Protein AF-A0A9D6FZ72-F1 (afdb_monomer)

Nearest PDB structures (foldseek):
  6lii-assembly2_D  TM=7.973E-01  e=1.885E-02  Homo sapiens
  6lii-assembly2_C  TM=7.892E-01  e=1.735E-02  Homo sapiens
  6lii-assembly1_B  TM=7.952E-01  e=1.735E-02  Homo sapiens
  7eql-assembly1_A-2  TM=6.757E-01  e=6.508E-02  Mentha x piperita
  4mkr-assembly2_C  TM=7.455E-01  e=2.441E-01  Zingiber officinale

Mean predicted aligned error: 3.18 Å

Solvent-accessible surface area (backbone atoms only — not comparable to full-atom values): 2898 Å² total; per-residue (Å²): 136,59,68,70,57,56,33,39,77,70,65,77,43,80,85,54,73,57,49,75,40,51,54,94,40,49,71,57,54,50,48,44,46,73,72,65,71,61,51,72,40,77,47,70,46,131

Secondary structure (DSSP, 8-state):
--HHHHHHHTTS----EEEEEEGGGHHHHHHHHHTT---SEEEEE-

Radius of gyration: 13.0 Å; Cα contacts (8 Å, |Δi|>4): 45; chains: 1; bounding box: 27×16×35 Å

Sequence (46 aa):
MNVLRDMVEAGKVTPVVGKTFPLAEAAQAIRYLADGQAVGKIVLTV

Foldseek 3Di:
DPVVVVCVVVVVDDFDEDEEEEPVCVVVLVVCVVVVVDDTDYYYDD

pLDDT: mean 95.24, std 5.5, range [61.47, 98.38]

Structure (mmCIF, N/CA/C/O backbone):
data_AF-A0A9D6FZ72-F1
#
_entry.id   AF-A0A9D6FZ72-F1
#
loop_
_atom_site.group_PDB
_atom_site.id
_atom_site.type_symbol
_atom_site.label_atom_i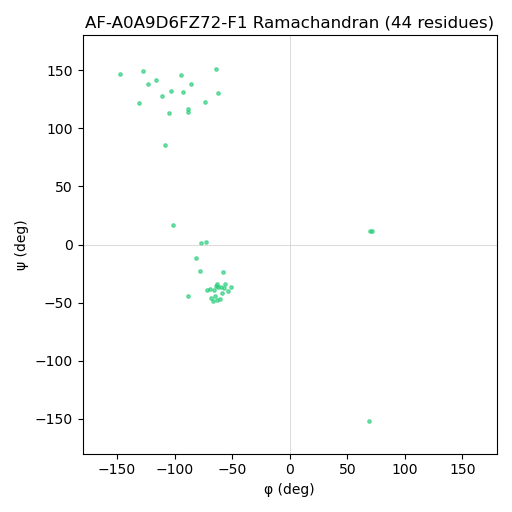d
_atom_site.label_alt_id
_atom_site.label_comp_id
_atom_site.label_asym_id
_atom_site.label_entity_id
_atom_site.label_seq_id
_atom_site.pdbx_PDB_ins_code
_atom_site.Cartn_x
_atom_site.Cartn_y
_atom_site.Cartn_z
_atom_site.occupancy
_atom_site.B_iso_or_equiv
_atom_site.auth_seq_id
_atom_site.auth_comp_id
_atom_site.auth_asym_id
_atom_site.auth_atom_id
_atom_site.pdbx_PDB_model_num
ATOM 1 N N . MET A 1 1 ? 0.515 7.446 -22.058 1.00 61.47 1 MET A N 1
ATOM 2 C CA . MET A 1 1 ? 1.790 6.860 -21.595 1.00 61.47 1 MET A CA 1
ATOM 3 C C . MET A 1 1 ? 1.848 7.026 -20.087 1.00 61.47 1 MET A C 1
ATOM 5 O O . MET A 1 1 ? 1.783 8.159 -19.628 1.00 61.47 1 MET A O 1
ATOM 9 N N . ASN A 1 2 ? 1.837 5.932 -19.323 1.00 90.75 2 ASN A N 1
ATOM 10 C CA . ASN A 1 2 ? 1.886 5.989 -17.860 1.00 90.75 2 ASN A CA 1
ATOM 11 C C . ASN A 1 2 ? 3.266 5.508 -17.409 1.00 90.75 2 ASN A C 1
ATOM 13 O O . ASN A 1 2 ? 3.457 4.336 -17.110 1.00 90.75 2 ASN A O 1
ATOM 17 N N . VAL A 1 3 ? 4.218 6.440 -17.376 1.00 95.62 3 VAL A N 1
ATOM 18 C CA . VAL A 1 3 ? 5.648 6.155 -17.181 1.00 95.62 3 VAL A CA 1
ATOM 19 C C . VAL A 1 3 ? 5.909 5.309 -15.929 1.00 95.62 3 VAL A C 1
ATOM 21 O O . VAL A 1 3 ? 6.717 4.388 -15.968 1.00 95.62 3 VAL A O 1
ATOM 24 N N . LEU A 1 4 ? 5.198 5.571 -14.826 1.00 94.88 4 LEU A N 1
ATOM 25 C CA . LEU A 1 4 ? 5.361 4.800 -13.588 1.00 94.88 4 LE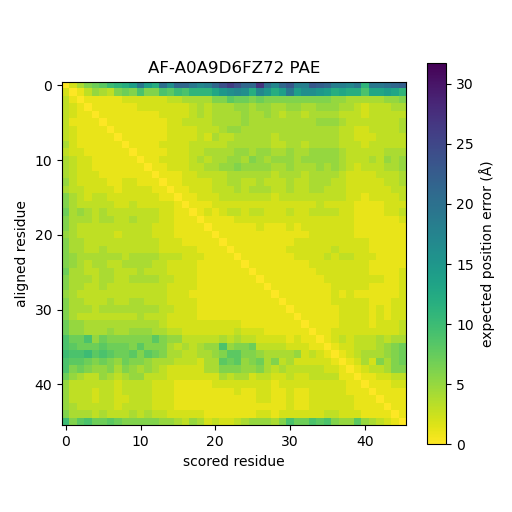U A CA 1
ATOM 26 C C . LEU A 1 4 ? 4.918 3.343 -13.743 1.00 94.88 4 LEU A C 1
ATOM 28 O O . LEU A 1 4 ? 5.580 2.450 -13.220 1.00 94.88 4 LEU A O 1
ATOM 32 N N . ARG A 1 5 ? 3.826 3.096 -14.471 1.00 95.38 5 ARG A N 1
ATOM 33 C CA . ARG A 1 5 ? 3.368 1.737 -14.769 1.00 95.38 5 ARG A CA 1
ATOM 34 C C . ARG A 1 5 ? 4.404 0.997 -15.612 1.00 95.38 5 ARG A C 1
ATOM 36 O O . ARG A 1 5 ? 4.785 -0.107 -15.242 1.00 95.38 5 ARG A O 1
ATOM 43 N N . ASP A 1 6 ? 4.901 1.635 -16.670 1.00 97.00 6 ASP A N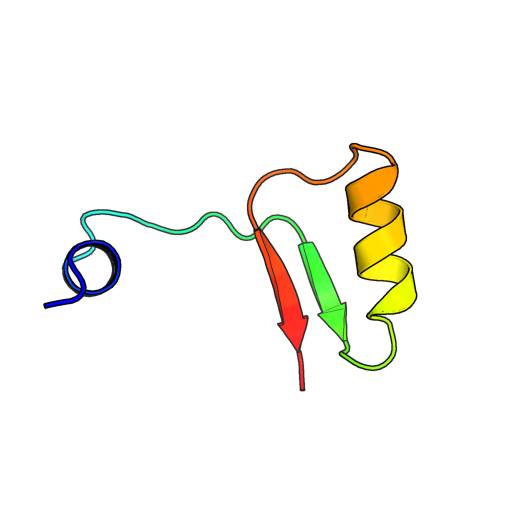 1
ATOM 44 C CA . ASP A 1 6 ? 5.879 1.035 -17.585 1.00 97.00 6 ASP A CA 1
ATOM 45 C C . ASP A 1 6 ? 7.173 0.643 -16.837 1.00 97.00 6 ASP A C 1
ATOM 47 O O . ASP A 1 6 ? 7.774 -0.399 -17.093 1.00 97.00 6 ASP A O 1
ATOM 51 N N . MET A 1 7 ? 7.592 1.449 -15.854 1.00 96.94 7 MET A N 1
ATOM 52 C CA . MET A 1 7 ? 8.744 1.145 -14.999 1.00 96.94 7 MET A CA 1
ATOM 53 C C . MET A 1 7 ? 8.503 -0.032 -14.044 1.00 96.94 7 MET A C 1
ATOM 55 O O . MET A 1 7 ? 9.433 -0.807 -13.812 1.00 96.94 7 MET A O 1
ATOM 59 N N . VAL A 1 8 ? 7.294 -0.164 -13.486 1.00 96.19 8 VAL A N 1
ATOM 60 C CA . VAL A 1 8 ? 6.925 -1.299 -12.623 1.00 96.19 8 VAL A CA 1
ATOM 61 C C . VAL A 1 8 ? 6.857 -2.590 -13.439 1.00 96.19 8 VAL A C 1
ATOM 63 O O . VAL A 1 8 ? 7.442 -3.591 -13.037 1.00 96.19 8 VAL A O 1
ATOM 66 N N . GLU A 1 9 ? 6.218 -2.561 -14.611 1.00 96.31 9 GLU A N 1
ATOM 67 C CA . GLU A 1 9 ? 6.128 -3.716 -15.519 1.00 96.31 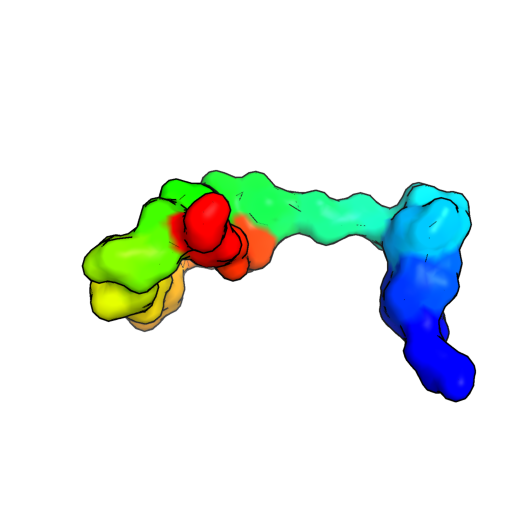9 GLU A CA 1
ATOM 68 C C . GLU A 1 9 ? 7.510 -4.166 -16.019 1.00 96.31 9 GLU A C 1
ATOM 70 O O . GLU A 1 9 ? 7.776 -5.362 -16.112 1.00 96.31 9 GLU A O 1
ATOM 75 N N . ALA A 1 10 ? 8.425 -3.223 -16.269 1.00 97.44 10 ALA A N 1
ATOM 76 C CA . ALA A 1 10 ? 9.811 -3.515 -16.635 1.00 97.44 10 ALA A CA 1
ATOM 77 C C . ALA A 1 10 ? 10.705 -3.947 -15.450 1.00 97.44 10 ALA A C 1
ATOM 79 O O . ALA A 1 10 ? 11.908 -4.131 -15.638 1.00 97.44 10 ALA A O 1
ATOM 80 N N . GLY A 1 11 ? 10.169 -4.041 -14.226 1.00 96.44 11 GLY A N 1
ATOM 81 C CA . GLY A 1 11 ? 10.921 -4.414 -13.021 1.00 96.44 11 GLY A CA 1
ATOM 82 C C . GLY A 1 11 ? 11.937 -3.368 -12.541 1.00 96.44 11 GLY A C 1
ATOM 83 O O . GLY A 1 11 ? 12.756 -3.657 -11.674 1.00 96.44 11 GLY A O 1
ATOM 84 N N . LYS A 1 12 ? 11.902 -2.144 -13.086 1.00 97.75 12 LYS A N 1
ATOM 85 C CA . LYS A 1 12 ? 12.802 -1.042 -12.698 1.00 97.75 12 LYS A CA 1
ATOM 86 C C . LYS A 1 12 ? 12.386 -0.378 -11.387 1.00 97.75 12 LYS A C 1
ATOM 88 O O . LYS A 1 12 ? 13.208 0.263 -10.738 1.00 97.75 12 LYS A O 1
ATOM 93 N N . VAL A 1 13 ? 11.112 -0.495 -11.020 1.00 96.19 13 VAL A N 1
ATOM 94 C CA . VAL A 1 13 ? 10.555 -0.005 -9.756 1.00 96.19 13 VAL A CA 1
ATOM 95 C C . VAL A 1 13 ? 9.746 -1.126 -9.120 1.00 96.19 13 VAL A C 1
ATOM 97 O O . VAL A 1 13 ? 8.765 -1.581 -9.700 1.00 96.19 13 VAL A O 1
ATOM 100 N N . THR A 1 14 ? 10.112 -1.522 -7.903 1.00 95.44 14 THR A N 1
ATOM 101 C CA . THR A 1 14 ? 9.351 -2.495 -7.110 1.00 95.44 14 THR A CA 1
ATOM 102 C C . THR A 1 14 ? 8.596 -1.758 -6.004 1.00 95.44 14 THR A C 1
ATOM 104 O O . THR A 1 14 ? 9.235 -1.193 -5.112 1.00 95.44 14 THR A O 1
ATOM 107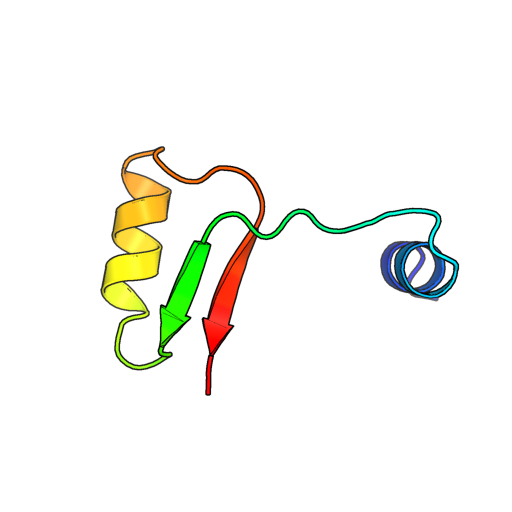 N N . PRO A 1 15 ? 7.252 -1.721 -6.028 1.00 94.25 15 PRO A N 1
ATOM 108 C CA . PRO A 1 15 ? 6.476 -1.150 -4.936 1.00 94.25 15 PRO A CA 1
ATOM 109 C C . PRO A 1 15 ? 6.713 -1.935 -3.645 1.00 94.25 15 PRO A C 1
ATOM 111 O O . PRO A 1 15 ? 6.584 -3.156 -3.618 1.00 94.25 15 PRO A O 1
ATOM 114 N N . VAL A 1 16 ? 7.008 -1.229 -2.558 1.00 95.56 16 VAL A N 1
ATOM 115 C CA . VAL A 1 16 ? 7.094 -1.837 -1.227 1.00 95.56 16 VAL A CA 1
ATOM 116 C C . VAL A 1 16 ? 5.705 -1.814 -0.601 1.00 95.56 16 VAL A C 1
ATOM 118 O O . VAL A 1 16 ? 5.173 -0.736 -0.328 1.00 95.56 16 VAL A O 1
ATOM 121 N N . VAL A 1 17 ? 5.112 -2.987 -0.384 1.00 94.94 17 VAL A N 1
ATOM 122 C CA . VAL A 1 17 ? 3.867 -3.139 0.382 1.00 94.94 17 VAL A CA 1
ATOM 123 C C . VAL A 1 17 ? 4.238 -3.314 1.847 1.00 94.94 17 VAL A C 1
ATOM 125 O O . VAL A 1 17 ? 4.906 -4.281 2.198 1.00 94.94 17 VAL A O 1
ATOM 128 N N . GLY A 1 18 ? 3.833 -2.371 2.695 1.00 94.88 18 GLY A N 1
ATOM 129 C CA . GLY A 1 18 ? 4.121 -2.453 4.127 1.00 94.88 18 GLY A CA 1
ATOM 130 C C . GLY A 1 18 ? 3.063 -3.207 4.907 1.00 94.88 18 GLY A C 1
ATOM 131 O O . GLY A 1 18 ? 3.387 -4.024 5.765 1.00 94.88 18 GLY A O 1
ATOM 132 N N . LYS A 1 19 ? 1.788 -2.931 4.621 1.00 96.31 19 LYS A N 1
ATOM 133 C CA . LYS A 1 19 ? 0.668 -3.561 5.319 1.00 96.31 19 LYS A CA 1
ATOM 134 C C . LYS A 1 19 ? -0.529 -3.741 4.401 1.00 96.31 19 LYS A C 1
ATOM 136 O O . LYS A 1 19 ? -0.800 -2.903 3.541 1.00 96.31 19 LYS A O 1
ATOM 141 N N . THR A 1 20 ? -1.261 -4.817 4.643 1.00 97.62 20 THR A N 1
ATOM 142 C CA . THR A 1 20 ? -2.469 -5.170 3.905 1.00 97.62 20 THR A CA 1
ATOM 143 C C . THR A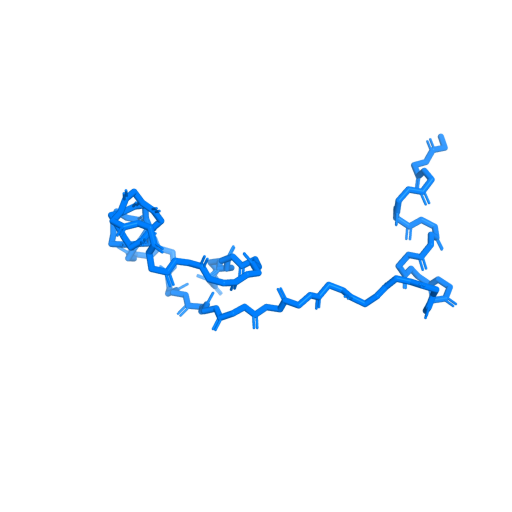 1 20 ? -3.631 -5.302 4.878 1.00 97.62 20 THR A C 1
ATOM 145 O O . THR A 1 20 ? -3.460 -5.862 5.960 1.00 97.62 20 THR A O 1
ATOM 148 N N . PHE A 1 21 ? -4.795 -4.786 4.495 1.00 98.00 21 PHE A N 1
ATOM 149 C CA . PHE A 1 21 ? -6.046 -4.907 5.243 1.00 98.00 21 PHE A CA 1
ATOM 150 C C . PHE A 1 21 ? -7.141 -5.445 4.314 1.00 98.00 21 PHE A C 1
ATOM 152 O O . PHE A 1 21 ? -7.108 -5.142 3.122 1.00 98.00 21 PHE A O 1
ATOM 159 N N . PRO A 1 22 ? -8.137 -6.196 4.802 1.00 98.31 22 PRO A N 1
ATOM 160 C CA . PRO A 1 22 ? -9.343 -6.439 4.020 1.00 98.31 22 PRO A CA 1
ATOM 161 C C . PRO A 1 22 ? -10.093 -5.124 3.768 1.00 98.31 22 PRO A C 1
ATOM 163 O O . PRO A 1 22 ? -10.046 -4.203 4.584 1.00 98.31 22 PRO A O 1
ATOM 166 N N . LEU A 1 23 ? -10.829 -5.028 2.657 1.00 98.38 23 LEU A N 1
ATOM 167 C CA . LEU A 1 23 ? -11.620 -3.838 2.316 1.00 98.38 23 LEU A CA 1
ATOM 168 C C . LEU A 1 23 ? -12.616 -3.472 3.429 1.00 98.38 23 LEU A C 1
ATOM 170 O O . LEU A 1 23 ? -12.831 -2.292 3.700 1.00 98.38 23 LEU A O 1
ATOM 174 N N . ALA A 1 24 ? -13.159 -4.474 4.127 1.00 98.38 24 ALA A N 1
ATOM 175 C CA . ALA A 1 24 ? -14.018 -4.286 5.297 1.00 98.38 24 ALA A CA 1
ATOM 176 C C . ALA A 1 24 ? -13.345 -3.479 6.432 1.00 98.38 24 ALA A C 1
ATOM 178 O O . ALA A 1 24 ? -14.028 -2.831 7.221 1.00 98.38 24 ALA A O 1
ATOM 179 N N . GLU A 1 25 ? -12.011 -3.461 6.488 1.00 98.38 25 GLU A N 1
ATOM 180 C CA . GLU A 1 25 ? -11.201 -2.743 7.477 1.00 98.38 25 GLU A CA 1
ATOM 181 C C . GLU A 1 25 ? -10.608 -1.428 6.935 1.00 98.38 25 GLU A C 1
ATOM 183 O O . GLU A 1 25 ? -9.709 -0.850 7.548 1.00 98.38 25 GLU A O 1
ATOM 188 N N . ALA A 1 26 ? -11.115 -0.883 5.822 1.00 98.12 26 ALA A N 1
ATOM 189 C CA . ALA A 1 26 ? -10.596 0.357 5.226 1.00 98.12 26 ALA A CA 1
ATOM 190 C C . ALA A 1 26 ? -10.478 1.524 6.230 1.00 98.12 26 ALA A C 1
ATOM 192 O O . ALA A 1 26 ? -9.506 2.279 6.209 1.00 98.12 26 ALA A O 1
ATOM 193 N N . ALA A 1 27 ? -11.423 1.647 7.169 1.00 98.31 27 ALA A N 1
ATOM 194 C CA . ALA A 1 27 ? -11.360 2.669 8.213 1.00 98.31 27 ALA A CA 1
ATOM 195 C C . ALA A 1 27 ? -10.148 2.487 9.149 1.00 98.31 27 ALA A C 1
ATOM 197 O O . ALA A 1 27 ? -9.549 3.465 9.592 1.00 98.31 27 ALA A O 1
ATOM 198 N N . GLN A 1 28 ? -9.769 1.243 9.449 1.00 97.75 28 GLN A N 1
ATOM 199 C CA . GLN A 1 28 ? -8.580 0.933 10.242 1.00 97.75 28 GLN A CA 1
ATOM 200 C C . GLN A 1 28 ? -7.297 1.202 9.455 1.00 97.75 28 GLN A C 1
ATOM 202 O O . GLN A 1 28 ? -6.355 1.750 10.022 1.00 97.75 28 GLN A O 1
ATOM 207 N N . ALA A 1 29 ? -7.278 0.888 8.158 1.00 97.62 29 ALA A N 1
ATOM 208 C CA . ALA A 1 29 ? -6.160 1.209 7.277 1.00 97.62 29 ALA A CA 1
ATOM 209 C C . ALA A 1 29 ? -5.879 2.723 7.231 1.00 97.62 29 ALA A C 1
ATOM 211 O O . ALA A 1 29 ? -4.724 3.142 7.321 1.00 97.62 29 ALA A O 1
ATOM 212 N N . ILE A 1 30 ? -6.932 3.548 7.164 1.00 97.44 30 ILE A N 1
ATOM 213 C CA . ILE A 1 30 ? -6.813 5.015 7.199 1.00 97.44 30 ILE A CA 1
ATOM 214 C C . ILE A 1 30 ? -6.277 5.498 8.550 1.00 97.44 30 ILE A C 1
ATOM 216 O O . ILE A 1 30 ? -5.387 6.343 8.572 1.00 97.44 30 ILE A O 1
ATOM 220 N N . ARG A 1 31 ? -6.769 4.957 9.673 1.00 97.75 31 ARG A N 1
ATOM 221 C CA . ARG A 1 31 ? -6.238 5.301 11.005 1.00 97.75 31 ARG A CA 1
ATOM 222 C C . ARG A 1 31 ? -4.757 4.945 11.132 1.00 97.75 31 ARG A C 1
ATOM 224 O O . ARG A 1 31 ? -3.963 5.799 11.490 1.00 97.75 31 ARG A O 1
ATOM 231 N N . TYR A 1 32 ? -4.374 3.737 10.718 1.00 96.31 32 TYR A N 1
ATOM 232 C CA . TYR A 1 32 ? -2.979 3.284 10.715 1.00 96.31 32 TYR A CA 1
ATOM 233 C C . TYR A 1 32 ? -2.055 4.204 9.894 1.00 96.31 32 TYR A C 1
ATOM 235 O O . TYR A 1 32 ? -0.916 4.460 10.288 1.00 96.31 32 TYR A O 1
ATOM 243 N N . LEU A 1 33 ? -2.548 4.730 8.766 1.00 95.69 33 LEU A N 1
ATOM 244 C CA . LEU A 1 33 ? -1.845 5.748 7.984 1.00 95.69 33 LEU A CA 1
ATOM 245 C C . LEU A 1 33 ? -1.733 7.081 8.733 1.00 95.69 33 LEU A C 1
ATOM 247 O O . LEU A 1 33 ? -0.649 7.658 8.784 1.00 95.69 33 LEU A O 1
ATOM 251 N N . ALA A 1 34 ? -2.843 7.568 9.291 1.00 96.25 34 ALA A N 1
ATOM 252 C CA . ALA A 1 34 ? -2.913 8.848 9.993 1.00 96.25 34 ALA A CA 1
ATOM 253 C C . ALA A 1 34 ? -2.032 8.880 11.252 1.00 96.25 34 ALA A C 1
ATOM 255 O O . ALA A 1 34 ? -1.417 9.903 11.539 1.00 96.25 34 ALA A O 1
ATOM 256 N N . ASP A 1 35 ? -1.899 7.744 11.936 1.00 95.69 35 ASP A N 1
ATOM 257 C CA . ASP A 1 35 ? -1.044 7.578 13.115 1.00 95.69 35 ASP A CA 1
ATOM 258 C C . ASP A 1 35 ? 0.460 7.543 12.760 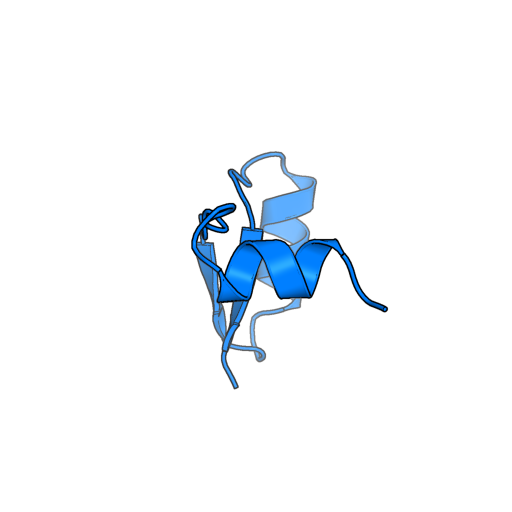1.00 95.69 35 ASP A C 1
ATOM 260 O O . ASP A 1 35 ? 1.308 7.348 13.631 1.00 95.69 35 ASP A O 1
ATOM 264 N N . GLY A 1 36 ? 0.819 7.699 11.477 1.00 92.06 36 GLY A N 1
ATOM 265 C CA . GLY A 1 36 ? 2.205 7.728 11.000 1.00 92.06 36 GLY A CA 1
ATOM 266 C C . GLY A 1 36 ? 2.907 6.369 11.042 1.00 92.06 36 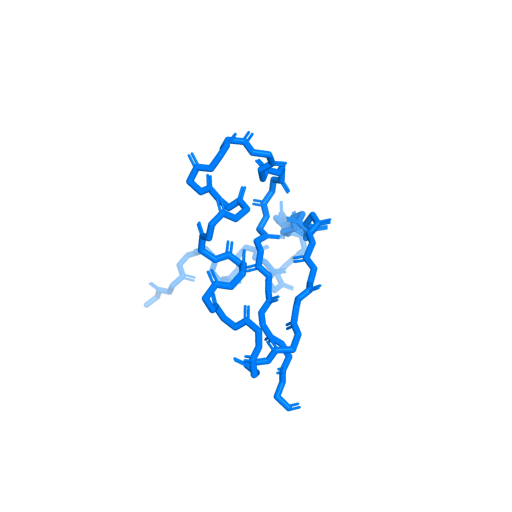GLY A C 1
ATOM 267 O O . GLY A 1 36 ? 4.120 6.295 10.869 1.00 92.06 36 GLY A O 1
ATOM 268 N N . GLN A 1 37 ? 2.162 5.283 11.261 1.00 88.81 37 GLN A N 1
ATOM 269 C CA . GLN A 1 37 ? 2.721 3.936 11.383 1.00 88.81 37 GLN A CA 1
ATOM 270 C C . GLN A 1 37 ? 3.013 3.282 10.027 1.00 88.81 37 GLN A C 1
ATOM 272 O O . GLN A 1 37 ? 3.645 2.227 9.968 1.00 88.81 37 GLN A O 1
ATOM 277 N N . ALA A 1 38 ? 2.532 3.876 8.936 1.00 90.88 38 ALA A N 1
ATOM 278 C CA . ALA A 1 38 ? 2.656 3.321 7.601 1.00 90.88 38 ALA A CA 1
ATOM 279 C C . ALA A 1 38 ? 4.081 3.447 7.047 1.00 90.88 38 ALA A C 1
ATOM 281 O O . ALA A 1 38 ? 4.604 4.545 6.867 1.00 90.88 38 ALA A O 1
ATOM 282 N N . VAL A 1 39 ? 4.667 2.308 6.681 1.00 91.94 39 VAL A N 1
ATOM 283 C CA . VAL A 1 39 ? 5.890 2.232 5.873 1.00 91.94 39 VAL A CA 1
ATOM 284 C C . VAL A 1 39 ? 5.516 1.674 4.504 1.00 91.94 39 VAL A C 1
ATOM 286 O O . VAL A 1 39 ? 4.875 0.635 4.417 1.00 91.94 39 VAL A O 1
ATOM 289 N N . GLY A 1 40 ? 5.893 2.347 3.418 1.00 93.69 40 GLY A N 1
ATOM 290 C CA . GLY A 1 40 ? 5.532 1.909 2.065 1.00 93.69 40 GLY A CA 1
ATOM 291 C C . GLY A 1 40 ? 4.035 2.051 1.755 1.00 93.69 40 GLY A C 1
ATOM 292 O O . GLY A 1 40 ? 3.353 2.945 2.253 1.00 93.69 40 GLY A O 1
ATOM 293 N N . LYS A 1 41 ? 3.523 1.202 0.860 1.00 95.12 41 LYS A N 1
ATOM 294 C CA . LYS A 1 41 ? 2.121 1.213 0.426 1.00 95.12 41 LYS A CA 1
ATOM 295 C C . LYS A 1 41 ? 1.252 0.397 1.379 1.00 95.12 41 LYS A C 1
ATOM 297 O O . LYS A 1 41 ? 1.620 -0.716 1.756 1.00 95.12 41 LYS A O 1
ATOM 302 N N . ILE A 1 42 ? 0.075 0.934 1.694 1.00 97.00 42 ILE A N 1
ATOM 303 C CA . ILE A 1 42 ? -1.023 0.171 2.289 1.00 97.00 42 ILE A CA 1
ATOM 304 C C . ILE A 1 42 ? -1.916 -0.334 1.156 1.00 97.00 42 ILE A C 1
ATOM 306 O O . ILE A 1 42 ? -2.290 0.446 0.278 1.00 97.00 42 ILE A O 1
ATOM 310 N N . VAL A 1 43 ? -2.247 -1.623 1.172 1.00 97.69 43 VAL A N 1
ATOM 311 C CA . VAL A 1 43 ? -3.109 -2.270 0.171 1.00 97.69 43 VAL A CA 1
ATOM 312 C C . VAL A 1 43 ? -4.386 -2.776 0.836 1.00 97.69 43 VAL A C 1
ATOM 314 O O . VAL A 1 43 ? -4.345 -3.274 1.961 1.00 97.69 43 VAL A O 1
ATOM 317 N N . LEU A 1 44 ? -5.516 -2.655 0.137 1.00 98.06 44 LEU A N 1
ATOM 318 C CA . LEU A 1 44 ? -6.778 -3.270 0.541 1.00 98.06 44 LEU A CA 1
ATOM 319 C C . LEU A 1 44 ? -7.053 -4.515 -0.309 1.00 98.06 44 LEU A C 1
ATOM 321 O O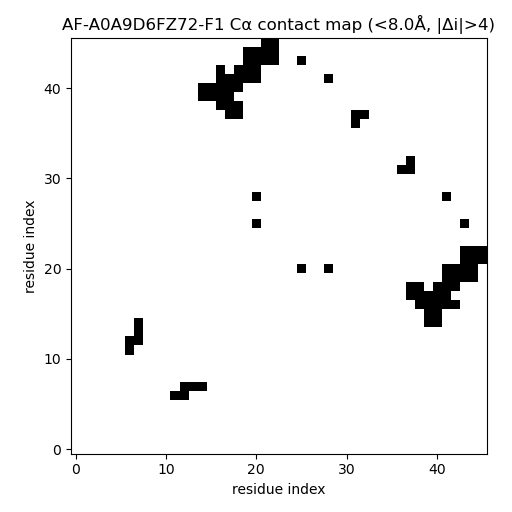 . LEU A 1 44 ? -6.934 -4.446 -1.532 1.00 98.06 44 LEU A O 1
ATOM 325 N N . THR A 1 45 ? -7.420 -5.632 0.320 1.00 98.00 45 THR A N 1
ATOM 326 C CA . THR A 1 45 ? -7.851 -6.855 -0.379 1.00 98.00 45 THR A CA 1
ATOM 327 C C . THR A 1 45 ? -9.365 -6.907 -0.519 1.00 98.00 45 THR A C 1
ATOM 329 O O . THR A 1 45 ? -10.087 -6.463 0.376 1.00 98.00 45 THR A O 1
ATOM 332 N N . VAL A 1 46 ? -9.832 -7.469 -1.633 1.00 94.19 46 VAL A N 1
ATOM 333 C CA . VAL A 1 46 ? -11.250 -7.638 -1.985 1.00 94.19 46 VAL A CA 1
ATOM 334 C C . VAL A 1 46 ? -11.610 -9.103 -2.140 1.00 94.19 46 VAL A C 1
ATOM 336 O O . VAL A 1 46 ? -10.708 -9.878 -2.530 1.00 94.19 46 VAL A O 1
#